Protein AF-H0YKA7-F1 (afdb_monomer_lite)

Radius of gyration: 20.77 Å; chains: 1; bounding box: 28×24×72 Å

pLDDT: mean 71.49, std 17.42, range [42.97, 91.06]

Sequence (76 aa):
MIIPSLEELDSLKYSDLQNLAKSLGLRANLRATKLLKALKGYIKHEARKGNENQFHSCCPGWSAMTRSRLTATSTS

Structure (mmCIF, N/CA/C/O backbone):
data_AF-H0YKA7-F1
#
_entry.id   AF-H0YKA7-F1
#
loop_
_atom_site.group_PDB
_atom_site.id
_atom_site.type_symbol
_atom_site.label_atom_id
_atom_site.label_alt_id
_atom_site.label_comp_id
_atom_site.label_asym_id
_atom_site.label_entity_id
_atom_site.label_seq_id
_atom_site.pdbx_PDB_ins_code
_atom_site.Cartn_x
_atom_site.Cartn_y
_atom_site.Cartn_z
_atom_site.occupancy
_atom_site.B_iso_or_equiv
_atom_site.auth_seq_id
_atom_site.auth_comp_id
_atom_site.auth_asym_id
_atom_site.auth_atom_id
_atom_site.pdbx_PDB_model_num
ATOM 1 N N . MET A 1 1 ? 2.715 13.279 -7.481 1.00 54.38 1 MET A N 1
ATOM 2 C CA . MET A 1 1 ? 2.169 12.998 -6.136 1.00 54.38 1 MET A CA 1
ATOM 3 C C . MET A 1 1 ? 3.302 12.995 -5.143 1.00 54.38 1 MET A C 1
ATOM 5 O O . MET A 1 1 ? 4.374 12.517 -5.487 1.00 54.38 1 MET A O 1
ATOM 9 N N . ILE A 1 2 ? 3.070 13.549 -3.958 1.00 69.12 2 ILE A N 1
ATOM 10 C CA . ILE A 1 2 ? 4.036 13.524 -2.860 1.00 69.12 2 ILE A CA 1
ATOM 11 C C . ILE A 1 2 ? 3.956 12.129 -2.242 1.00 69.12 2 ILE A C 1
ATOM 13 O O . ILE A 1 2 ? 2.860 11.669 -1.926 1.00 69.12 2 ILE A O 1
ATOM 17 N N . ILE A 1 3 ? 5.086 11.433 -2.141 1.00 64.81 3 ILE A N 1
ATOM 18 C CA . ILE A 1 3 ? 5.142 10.139 -1.463 1.00 64.81 3 ILE A CA 1
ATOM 19 C C . ILE A 1 3 ? 5.311 10.415 0.037 1.00 64.81 3 ILE A C 1
ATOM 21 O O . ILE A 1 3 ? 6.329 10.998 0.409 1.00 64.81 3 ILE A O 1
ATOM 25 N N . PRO A 1 4 ? 4.333 10.045 0.884 1.00 77.75 4 PRO A N 1
ATOM 26 C CA . PRO A 1 4 ? 4.418 10.254 2.327 1.00 77.75 4 PRO A CA 1
ATOM 27 C C . PRO A 1 4 ? 5.523 9.402 2.958 1.00 77.75 4 PRO A C 1
ATOM 29 O O . PRO A 1 4 ? 5.911 8.359 2.422 1.00 77.75 4 PRO A O 1
ATOM 32 N N . SER A 1 5 ? 6.031 9.843 4.108 1.00 81.94 5 SER A N 1
ATOM 33 C CA . SER A 1 5 ? 7.094 9.131 4.823 1.00 81.94 5 SER A CA 1
ATOM 34 C C . SER A 1 5 ? 6.580 7.857 5.513 1.00 81.94 5 SER A C 1
ATOM 36 O O . SER A 1 5 ? 5.376 7.622 5.649 1.00 81.94 5 SER A O 1
ATOM 38 N N . LEU A 1 6 ? 7.502 6.998 5.962 1.00 80.50 6 LEU A N 1
ATOM 39 C CA . LEU A 1 6 ? 7.153 5.732 6.618 1.00 80.50 6 LEU A CA 1
ATOM 40 C C . LEU A 1 6 ? 6.311 5.931 7.892 1.00 80.50 6 LEU A C 1
ATOM 42 O O . LEU A 1 6 ? 5.459 5.093 8.196 1.00 80.50 6 LEU A O 1
ATOM 46 N N . GLU A 1 7 ? 6.569 7.020 8.617 1.00 82.81 7 GLU A N 1
ATOM 47 C CA . GLU A 1 7 ? 5.882 7.400 9.856 1.00 82.81 7 GLU A CA 1
ATOM 48 C C . GLU A 1 7 ? 4.486 7.963 9.570 1.00 82.81 7 GLU A C 1
ATOM 50 O O . GLU A 1 7 ? 3.520 7.625 10.257 1.00 82.81 7 GLU A O 1
ATOM 55 N N . GLU A 1 8 ? 4.344 8.736 8.491 1.00 84.44 8 GLU A N 1
ATOM 56 C CA . GLU A 1 8 ? 3.045 9.262 8.064 1.00 84.44 8 GLU A CA 1
ATOM 57 C C . GLU A 1 8 ? 2.093 8.145 7.632 1.00 84.44 8 GLU A C 1
ATOM 59 O O . GLU A 1 8 ? 0.906 8.185 7.950 1.00 84.44 8 GLU A O 1
ATOM 64 N N . LEU A 1 9 ? 2.610 7.093 6.990 1.00 85.56 9 LEU A N 1
ATOM 65 C CA . LEU A 1 9 ? 1.820 5.918 6.609 1.00 85.56 9 LEU A CA 1
ATOM 66 C C . LEU A 1 9 ? 1.091 5.253 7.776 1.00 85.56 9 LEU A C 1
ATOM 68 O O . LEU A 1 9 ? -0.005 4.736 7.574 1.00 85.56 9 LEU A O 1
ATOM 72 N N . ASP A 1 10 ? 1.699 5.215 8.961 1.00 83.69 10 ASP A N 1
ATOM 73 C CA . ASP A 1 10 ? 1.103 4.559 10.131 1.00 83.69 10 ASP A CA 1
ATOM 74 C C . ASP A 1 10 ? -0.027 5.399 10.749 1.00 83.69 10 ASP A C 1
ATOM 76 O O . ASP A 1 10 ? -0.959 4.859 11.340 1.00 83.69 10 ASP A O 1
ATOM 80 N N . SER A 1 11 ? 0.021 6.717 10.539 1.00 87.88 11 SER A N 1
ATOM 81 C CA . SER A 1 11 ? -0.971 7.675 11.041 1.00 87.88 11 SER A CA 1
ATOM 82 C C . SER A 1 11 ? -2.120 7.939 10.058 1.00 87.88 11 SER A C 1
ATOM 84 O O . SER A 1 11 ? -3.164 8.473 10.445 1.00 87.88 11 SER A O 1
ATOM 86 N N . LEU A 1 12 ? -1.954 7.572 8.783 1.00 86.62 12 LEU A N 1
ATOM 87 C CA . LEU A 1 12 ? -2.947 7.788 7.731 1.00 86.62 12 LEU A CA 1
ATOM 88 C C . LEU A 1 12 ? -4.185 6.899 7.901 1.00 86.62 12 LEU A C 1
ATOM 90 O O . LEU A 1 12 ? -4.122 5.732 8.298 1.00 86.62 12 LEU A O 1
ATOM 94 N N . LYS A 1 13 ? -5.351 7.443 7.539 1.00 90.50 13 LYS A N 1
ATOM 95 C CA . LYS A 1 13 ? -6.598 6.675 7.541 1.00 90.50 13 LYS A CA 1
ATOM 96 C C . LYS A 1 13 ? -6.585 5.649 6.412 1.00 90.50 13 LYS A C 1
ATOM 98 O O . LYS A 1 13 ? -5.929 5.803 5.384 1.00 90.50 13 LYS A O 1
ATOM 103 N N . TYR A 1 14 ? -7.397 4.607 6.566 1.00 88.69 14 TYR A N 1
ATOM 104 C CA . TYR A 1 14 ? -7.534 3.564 5.549 1.00 88.69 14 TYR A CA 1
ATOM 105 C C . TYR A 1 14 ? -8.002 4.101 4.183 1.00 88.69 14 TYR A C 1
ATOM 107 O O . TYR A 1 14 ? -7.581 3.592 3.146 1.00 88.69 14 TYR A O 1
ATOM 115 N N . SER A 1 15 ? -8.835 5.144 4.176 1.00 90.88 15 SER A N 1
ATOM 116 C CA . SER A 1 15 ? -9.250 5.869 2.969 1.00 90.88 15 SER A CA 1
ATOM 117 C C . SER A 1 15 ? -8.066 6.496 2.234 1.00 90.88 15 SER A C 1
ATOM 119 O O . SER A 1 15 ? -7.951 6.343 1.018 1.00 90.88 15 SER A O 1
ATOM 121 N N . ASP A 1 16 ? -7.155 7.134 2.967 1.00 90.38 16 ASP A N 1
ATOM 122 C CA . ASP A 1 16 ? -5.963 7.756 2.392 1.00 90.38 16 ASP A CA 1
ATOM 123 C C . ASP A 1 16 ? -4.976 6.706 1.890 1.00 90.38 16 ASP A C 1
ATOM 125 O O . ASP A 1 16 ? -4.487 6.810 0.768 1.00 90.38 16 ASP A O 1
ATOM 129 N N . LEU A 1 17 ? -4.768 5.629 2.655 1.00 89.44 17 LEU A N 1
ATOM 130 C CA . LEU A 1 17 ? -3.957 4.488 2.218 1.00 89.44 17 LEU A CA 1
ATOM 131 C C . LEU A 1 17 ? -4.506 3.874 0.920 1.00 89.44 17 LEU A C 1
ATOM 133 O O . LEU A 1 17 ? -3.738 3.499 0.033 1.00 89.44 17 LEU A O 1
ATOM 137 N N . GLN A 1 18 ? -5.833 3.788 0.779 1.00 90.62 18 GLN A N 1
ATOM 138 C CA . GLN A 1 18 ? -6.476 3.310 -0.444 1.00 90.62 18 GLN A CA 1
ATOM 139 C C . GLN A 1 18 ? -6.261 4.253 -1.626 1.00 90.62 18 GLN A C 1
ATOM 141 O O . GLN A 1 18 ? -5.944 3.786 -2.719 1.00 90.62 18 GLN A O 1
ATOM 146 N N . ASN A 1 19 ? -6.454 5.557 -1.431 1.00 91.06 19 ASN A N 1
ATOM 147 C CA . ASN A 1 19 ? -6.272 6.550 -2.488 1.00 91.06 19 ASN A CA 1
ATOM 148 C C . ASN A 1 19 ? -4.810 6.615 -2.936 1.00 91.06 19 ASN A C 1
ATOM 150 O O . ASN A 1 19 ? -4.537 6.636 -4.137 1.00 91.06 19 ASN A O 1
ATOM 154 N N . LEU A 1 20 ? -3.874 6.539 -1.989 1.00 88.12 20 LEU A N 1
ATOM 155 C CA . LEU A 1 20 ? -2.446 6.471 -2.268 1.00 88.12 20 LEU A CA 1
ATOM 156 C C . LEU A 1 20 ? -2.107 5.217 -3.079 1.00 88.12 20 LEU A C 1
ATOM 158 O O . LEU A 1 20 ? -1.482 5.316 -4.129 1.00 88.12 20 LEU A O 1
ATOM 162 N N . ALA A 1 21 ? -2.584 4.045 -2.656 1.00 87.81 21 ALA A N 1
ATOM 163 C CA . ALA A 1 21 ? -2.346 2.803 -3.384 1.00 87.81 21 ALA A CA 1
ATOM 164 C C . ALA A 1 21 ? -2.925 2.831 -4.806 1.00 87.81 21 ALA A C 1
ATOM 166 O O . ALA A 1 21 ? -2.222 2.455 -5.738 1.00 87.81 21 ALA A O 1
ATOM 167 N N . LYS A 1 22 ? -4.155 3.333 -4.995 1.00 90.00 22 LYS A N 1
ATOM 168 C CA . LYS A 1 22 ? -4.760 3.507 -6.331 1.00 90.00 22 LYS A CA 1
ATOM 169 C C . LYS A 1 22 ? -3.895 4.384 -7.224 1.00 90.00 22 LYS A C 1
ATOM 171 O O . LYS A 1 22 ? -3.692 4.070 -8.391 1.00 90.00 22 LYS A O 1
ATOM 176 N N . SER A 1 23 ? -3.368 5.458 -6.656 1.00 88.62 23 SER A N 1
ATOM 177 C CA . SER A 1 23 ? -2.577 6.425 -7.402 1.00 88.62 23 SER A CA 1
ATOM 178 C C . SER A 1 23 ? -1.168 5.931 -7.728 1.00 88.62 23 SER A C 1
ATOM 180 O O . SER A 1 23 ? -0.616 6.294 -8.759 1.00 88.62 23 SER A O 1
ATOM 182 N N . LEU A 1 24 ? -0.612 5.060 -6.882 1.00 85.75 24 LEU A N 1
ATOM 183 C CA . LEU A 1 24 ? 0.643 4.341 -7.124 1.00 85.75 24 LEU A CA 1
ATOM 184 C C . LEU A 1 24 ? 0.466 3.117 -8.045 1.00 85.75 24 LEU A C 1
ATOM 186 O O . LEU A 1 24 ? 1.428 2.394 -8.289 1.00 85.75 24 LEU A O 1
ATOM 190 N N . GLY A 1 25 ? -0.754 2.831 -8.519 1.00 85.56 25 GLY A N 1
ATOM 191 C CA . GLY A 1 25 ? -1.051 1.632 -9.311 1.00 85.56 25 GLY A CA 1
ATOM 192 C C . GLY A 1 25 ? -0.966 0.321 -8.515 1.00 85.56 25 GLY A C 1
ATOM 193 O O . GLY A 1 25 ? -0.919 -0.763 -9.094 1.00 85.56 25 GLY 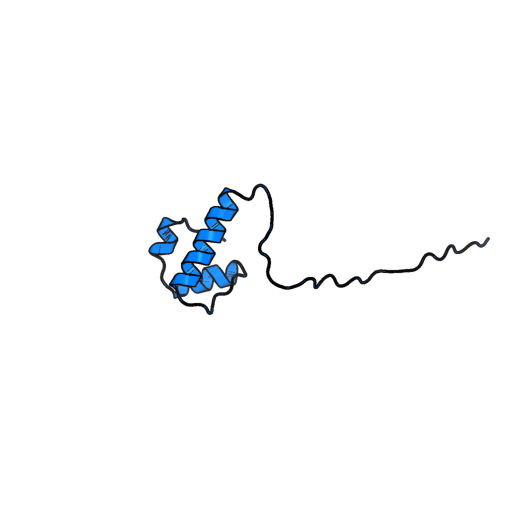A O 1
ATOM 194 N N . LEU A 1 26 ? -0.947 0.400 -7.182 1.00 85.25 26 LEU A N 1
ATOM 195 C CA . LEU A 1 26 ? -0.937 -0.742 -6.276 1.00 85.25 26 LEU A CA 1
ATOM 196 C C . LEU A 1 26 ? -2.366 -1.207 -5.961 1.00 85.25 26 LEU A C 1
ATOM 198 O O . LEU A 1 26 ? -3.346 -0.461 -6.005 1.00 85.25 26 LEU A O 1
ATOM 202 N N . ARG A 1 27 ? -2.499 -2.479 -5.576 1.00 83.50 27 ARG A N 1
ATOM 203 C CA . ARG A 1 27 ? -3.797 -3.075 -5.243 1.00 83.50 27 ARG A CA 1
ATOM 204 C C . ARG A 1 27 ? -4.357 -2.497 -3.936 1.00 83.50 27 ARG A C 1
ATOM 206 O O . ARG A 1 27 ? -3.881 -2.834 -2.857 1.00 83.50 27 ARG A O 1
ATOM 213 N N . ALA A 1 28 ? -5.416 -1.694 -4.039 1.00 88.12 28 ALA A N 1
ATOM 214 C CA . ALA A 1 28 ? -6.021 -0.990 -2.903 1.00 88.12 28 ALA A CA 1
ATOM 215 C C . ALA A 1 28 ? -7.164 -1.751 -2.191 1.00 88.12 28 ALA A C 1
ATOM 217 O O . ALA A 1 28 ? -7.535 -1.405 -1.078 1.00 88.12 28 ALA A O 1
ATOM 218 N N . ASN A 1 29 ? -7.706 -2.817 -2.791 1.00 87.12 29 ASN A N 1
ATOM 219 C CA . ASN A 1 29 ? -8.830 -3.604 -2.244 1.00 87.12 29 ASN A CA 1
ATOM 220 C C . ASN A 1 29 ? -8.402 -4.674 -1.208 1.00 87.12 29 ASN A C 1
ATOM 222 O O . ASN A 1 29 ? -9.004 -5.740 -1.093 1.00 87.12 29 ASN A O 1
ATOM 226 N N . LEU A 1 30 ? -7.303 -4.435 -0.491 1.00 88.50 30 LEU A N 1
ATOM 227 C CA . LEU A 1 30 ? -6.713 -5.368 0.471 1.00 88.50 30 LEU A CA 1
ATOM 228 C C . LEU A 1 30 ? -6.890 -4.842 1.898 1.00 88.50 30 LEU A C 1
ATOM 230 O O . LEU A 1 30 ? -7.012 -3.642 2.110 1.00 88.50 30 LEU A O 1
ATOM 234 N N . ARG A 1 31 ? -6.820 -5.727 2.903 1.00 89.31 31 ARG A N 1
ATOM 235 C CA . ARG A 1 31 ? -6.834 -5.303 4.315 1.00 89.31 31 ARG A CA 1
ATOM 236 C C . ARG A 1 31 ? -5.721 -4.292 4.618 1.00 89.31 31 ARG A C 1
ATOM 238 O O . ARG A 1 31 ? -4.612 -4.427 4.100 1.00 89.31 31 ARG A O 1
ATOM 245 N N . ALA A 1 32 ? -5.999 -3.372 5.545 1.00 88.94 32 ALA A N 1
ATOM 246 C CA . ALA A 1 32 ? -5.095 -2.294 5.957 1.00 88.94 32 ALA A CA 1
ATOM 247 C C . ALA A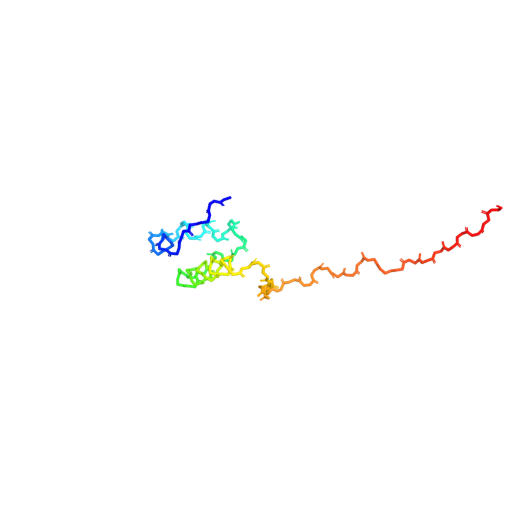 1 32 ? -3.663 -2.767 6.257 1.00 88.94 32 ALA A C 1
ATOM 249 O O . ALA A 1 32 ? -2.711 -2.159 5.789 1.00 88.94 32 ALA A O 1
ATOM 250 N N . THR A 1 33 ? -3.490 -3.900 6.942 1.00 88.00 33 THR A N 1
ATOM 251 C CA . THR A 1 33 ? -2.163 -4.452 7.274 1.00 88.00 33 THR A CA 1
ATOM 252 C C . THR A 1 33 ? -1.348 -4.855 6.044 1.00 88.00 33 THR A C 1
ATOM 254 O O . THR A 1 33 ? -0.143 -4.610 5.977 1.00 88.00 33 THR A O 1
ATOM 257 N N . LYS A 1 34 ? -1.999 -5.450 5.037 1.00 89.31 34 LYS A N 1
ATOM 258 C CA . LYS A 1 34 ? -1.358 -5.801 3.762 1.00 89.31 34 LYS A CA 1
ATOM 259 C C . LYS A 1 34 ? -1.074 -4.554 2.928 1.00 89.31 34 LYS A C 1
ATOM 261 O O . LYS A 1 34 ? -0.018 -4.484 2.305 1.00 89.31 34 LYS A O 1
ATOM 266 N N . LEU A 1 35 ? -1.985 -3.583 2.956 1.00 89.50 35 LEU A N 1
ATOM 267 C CA . LEU A 1 35 ? -1.840 -2.304 2.266 1.00 89.50 35 LEU A CA 1
ATOM 268 C C . LEU A 1 35 ? -0.650 -1.505 2.816 1.00 89.50 35 LEU A C 1
ATOM 270 O O . LEU A 1 35 ? 0.224 -1.107 2.053 1.00 89.50 35 LEU A O 1
ATOM 274 N N . LEU A 1 36 ? -0.547 -1.391 4.143 1.00 89.38 36 LEU A N 1
ATOM 275 C CA . LEU A 1 36 ? 0.597 -0.809 4.847 1.00 89.38 36 LEU A CA 1
ATOM 276 C C . LEU A 1 36 ? 1.902 -1.507 4.470 1.00 89.38 36 LEU A C 1
ATOM 278 O O . LEU A 1 36 ? 2.866 -0.840 4.116 1.00 89.38 36 LEU A O 1
ATOM 282 N N . LYS A 1 37 ? 1.947 -2.845 4.479 1.00 88.44 37 LYS A N 1
ATOM 283 C CA . LYS A 1 37 ? 3.163 -3.586 4.106 1.00 88.44 37 LYS A CA 1
ATOM 284 C C . LYS A 1 37 ? 3.590 -3.318 2.658 1.00 88.44 37 LYS A C 1
ATOM 286 O O . LYS A 1 37 ? 4.784 -3.176 2.406 1.00 88.44 37 LYS A O 1
ATOM 291 N N . ALA A 1 38 ? 2.637 -3.234 1.728 1.00 87.75 38 ALA A N 1
ATOM 292 C CA . ALA A 1 38 ? 2.913 -2.923 0.327 1.00 87.75 38 ALA A CA 1
ATOM 293 C C . ALA A 1 38 ? 3.442 -1.491 0.154 1.00 87.75 38 ALA A C 1
ATOM 295 O O . ALA A 1 38 ? 4.463 -1.300 -0.499 1.00 87.75 38 ALA A O 1
ATOM 296 N N . LEU A 1 39 ? 2.801 -0.506 0.792 1.00 88.75 39 LEU A N 1
ATOM 297 C CA . LEU A 1 39 ? 3.202 0.902 0.720 1.00 88.75 39 LEU A CA 1
ATOM 298 C C . LEU A 1 39 ? 4.558 1.154 1.407 1.00 88.75 39 LEU A C 1
ATOM 300 O O . LEU A 1 39 ? 5.440 1.773 0.817 1.00 88.75 39 LEU A O 1
ATOM 304 N N . LYS A 1 40 ? 4.783 0.594 2.605 1.00 88.19 40 LYS A N 1
ATOM 305 C CA . LYS A 1 40 ? 6.083 0.638 3.304 1.00 88.19 40 LYS A CA 1
ATOM 306 C C . LYS A 1 40 ? 7.183 -0.036 2.476 1.00 88.19 40 LYS A C 1
ATOM 308 O O . LYS A 1 40 ? 8.304 0.462 2.405 1.00 88.19 40 LYS A O 1
ATOM 313 N N . GLY A 1 41 ? 6.855 -1.159 1.833 1.00 85.81 41 GLY A N 1
ATOM 314 C CA . GLY A 1 41 ? 7.741 -1.850 0.901 1.00 85.81 41 GLY A CA 1
ATOM 315 C C . GLY A 1 41 ? 8.094 -0.990 -0.308 1.00 85.81 41 GLY A C 1
ATOM 316 O O . GLY A 1 41 ? 9.267 -0.921 -0.653 1.00 85.81 41 GLY A O 1
ATOM 317 N N . TYR A 1 42 ? 7.115 -0.297 -0.896 1.00 84.12 42 TYR A N 1
ATOM 318 C CA . TYR A 1 42 ? 7.320 0.626 -2.012 1.00 84.12 42 TYR A CA 1
ATOM 319 C C . TYR A 1 42 ? 8.275 1.756 -1.622 1.00 84.12 42 TYR A C 1
ATOM 321 O O . TYR A 1 42 ? 9.306 1.900 -2.255 1.00 84.12 42 TYR A O 1
ATOM 329 N N . ILE A 1 43 ? 8.020 2.473 -0.524 1.00 81.44 43 ILE A N 1
ATOM 330 C CA . ILE A 1 43 ? 8.872 3.590 -0.069 1.00 81.44 43 ILE A CA 1
ATOM 331 C C . ILE A 1 43 ? 10.299 3.121 0.250 1.00 81.44 43 ILE A C 1
ATOM 333 O O . ILE A 1 43 ? 11.276 3.750 -0.155 1.00 81.44 43 ILE A O 1
ATOM 337 N N . LYS A 1 44 ? 10.438 1.981 0.939 1.00 80.75 44 LYS A N 1
ATOM 338 C CA . LYS A 1 44 ? 11.750 1.378 1.222 1.00 80.75 44 LYS A CA 1
ATOM 339 C C . LYS A 1 44 ? 12.462 0.950 -0.062 1.00 80.75 44 LYS A C 1
ATOM 341 O O . LYS A 1 44 ? 13.689 0.996 -0.126 1.00 80.75 44 LYS A O 1
ATOM 346 N N . HIS A 1 45 ? 11.700 0.509 -1.060 1.00 68.25 45 HIS A N 1
ATOM 347 C CA . HIS A 1 45 ? 12.233 0.172 -2.363 1.00 68.25 45 HIS A CA 1
ATOM 348 C C . HIS A 1 45 ? 12.660 1.434 -3.102 1.00 68.25 45 HIS A C 1
ATOM 350 O O . HIS A 1 45 ? 13.799 1.437 -3.528 1.00 68.25 45 HIS A O 1
ATOM 356 N N . GLU A 1 46 ? 11.850 2.494 -3.186 1.00 65.94 46 GLU A N 1
ATOM 357 C CA . GLU A 1 46 ? 12.197 3.782 -3.819 1.00 65.94 46 GLU A CA 1
ATOM 358 C C . GLU A 1 46 ? 13.497 4.361 -3.252 1.00 65.94 46 GLU A C 1
ATOM 360 O O . GLU A 1 46 ? 14.377 4.752 -4.011 1.00 65.94 46 GLU A O 1
ATOM 365 N N . ALA A 1 47 ? 13.688 4.301 -1.928 1.00 62.66 47 ALA A N 1
ATOM 366 C CA . ALA A 1 47 ? 14.928 4.729 -1.271 1.00 62.66 47 ALA A CA 1
ATOM 367 C C . ALA A 1 47 ? 16.169 3.904 -1.681 1.00 62.66 47 ALA A C 1
ATOM 369 O O . ALA A 1 47 ? 17.302 4.336 -1.484 1.00 62.66 47 ALA A O 1
ATOM 370 N N . ARG A 1 48 ? 15.967 2.706 -2.243 1.00 54.69 48 ARG A N 1
ATOM 371 C CA . ARG A 1 48 ? 17.014 1.783 -2.707 1.00 54.69 48 ARG A CA 1
ATOM 372 C C . ARG A 1 48 ? 17.024 1.610 -4.236 1.00 54.69 48 ARG A C 1
ATOM 374 O O . ARG A 1 48 ? 17.968 1.032 -4.768 1.00 54.69 48 ARG A O 1
ATOM 381 N N . LYS A 1 49 ? 16.020 2.122 -4.960 1.00 49.81 49 LYS A N 1
ATOM 382 C CA . LYS A 1 49 ? 15.750 1.858 -6.386 1.00 49.81 49 LYS A CA 1
ATOM 383 C C . LYS A 1 49 ? 16.391 2.871 -7.329 1.00 49.81 49 LYS A C 1
ATOM 385 O O . LYS A 1 49 ? 15.795 3.286 -8.314 1.00 49.81 49 LYS A O 1
ATOM 390 N N . GLY A 1 50 ? 17.664 3.161 -7.084 1.00 48.53 50 GLY A N 1
ATOM 391 C CA . GLY A 1 50 ? 18.568 3.462 -8.191 1.00 48.53 50 GLY A CA 1
ATOM 392 C C . GLY A 1 50 ? 18.799 2.248 -9.103 1.00 48.53 50 GLY A C 1
ATOM 393 O O . GLY A 1 50 ? 19.300 2.427 -10.201 1.00 48.53 50 GLY A O 1
ATOM 394 N N . ASN A 1 51 ? 18.429 1.026 -8.690 1.00 48.41 51 ASN A N 1
ATOM 395 C CA . ASN A 1 51 ? 18.582 -0.192 -9.484 1.00 48.41 51 ASN A CA 1
ATOM 396 C C . ASN A 1 51 ? 17.450 -1.201 -9.192 1.00 48.41 51 ASN A C 1
ATOM 398 O O . ASN A 1 51 ? 16.886 -1.223 -8.100 1.00 48.41 51 ASN A O 1
ATOM 402 N N . GLU A 1 52 ? 17.164 -2.069 -10.164 1.00 47.69 52 GLU A N 1
ATOM 403 C CA . GLU A 1 52 ? 16.418 -3.339 -10.061 1.00 47.69 52 GLU A CA 1
ATOM 404 C C . GLU A 1 52 ? 14.898 -3.296 -9.755 1.00 47.69 52 GLU A C 1
ATOM 406 O O . GLU A 1 52 ? 14.381 -3.621 -8.686 1.00 47.69 52 GLU A O 1
ATOM 411 N N . ASN A 1 53 ? 14.141 -2.966 -10.808 1.00 49.53 53 ASN A N 1
ATOM 412 C CA . ASN A 1 53 ? 12.734 -3.318 -11.010 1.00 49.53 53 ASN A CA 1
ATOM 413 C C . ASN A 1 53 ? 12.488 -4.835 -10.957 1.00 49.53 53 ASN A C 1
ATOM 415 O O . ASN A 1 53 ? 12.591 -5.507 -11.975 1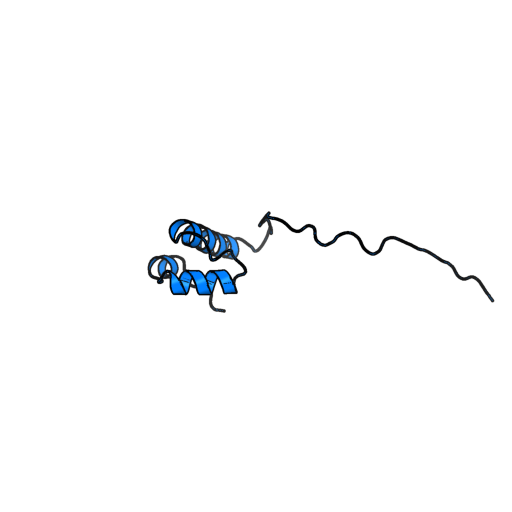.00 49.53 53 ASN A O 1
ATOM 419 N N . GLN A 1 54 ? 12.046 -5.361 -9.814 1.00 47.81 54 GLN A N 1
ATOM 420 C CA . GLN A 1 54 ? 11.317 -6.635 -9.768 1.00 47.81 54 GLN A CA 1
ATOM 421 C C . GLN A 1 54 ? 10.103 -6.549 -8.839 1.00 47.81 54 GLN A C 1
ATOM 423 O O . GLN A 1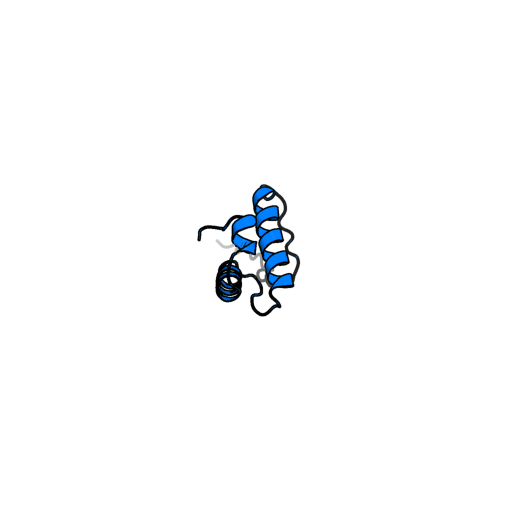 54 ? 10.065 -7.125 -7.756 1.00 47.81 54 GLN A O 1
ATOM 428 N N . PHE A 1 55 ? 9.064 -5.840 -9.290 1.00 42.97 55 PHE A N 1
ATOM 429 C CA . PHE A 1 55 ? 7.702 -6.152 -8.858 1.00 42.97 55 PHE A CA 1
ATOM 430 C C . PHE A 1 55 ? 7.136 -7.172 -9.850 1.00 42.97 55 PHE A C 1
ATOM 432 O O . PHE A 1 55 ? 6.443 -6.841 -10.807 1.00 42.97 55 PHE A O 1
ATOM 439 N N . HIS A 1 56 ? 7.512 -8.435 -9.661 1.00 53.66 56 HIS A N 1
ATOM 440 C CA . HIS A 1 56 ? 6.886 -9.550 -10.354 1.00 53.66 56 HIS A CA 1
ATOM 441 C C . HIS A 1 56 ? 5.439 -9.671 -9.851 1.00 53.66 56 HIS A C 1
ATOM 443 O O . HIS A 1 56 ? 5.185 -10.187 -8.766 1.00 53.66 56 HIS A O 1
ATOM 449 N N . SER A 1 57 ? 4.475 -9.190 -10.634 1.00 49.25 57 SER A N 1
ATOM 450 C CA . SER A 1 57 ? 3.294 -9.998 -10.951 1.00 49.25 57 SER A CA 1
ATOM 451 C C . SER A 1 57 ? 2.543 -9.462 -12.172 1.00 49.25 57 SER A C 1
ATOM 453 O O . SER A 1 57 ? 1.896 -8.424 -12.139 1.00 49.25 57 SER A O 1
ATOM 455 N N . CYS A 1 58 ? 2.612 -10.294 -13.213 1.00 48.19 58 CYS A N 1
ATOM 456 C CA . CYS A 1 58 ? 1.570 -10.565 -14.195 1.00 48.19 58 CYS A CA 1
ATOM 457 C C . CYS A 1 58 ? 1.178 -9.434 -15.156 1.00 48.19 58 CYS A C 1
ATOM 459 O O . CYS A 1 58 ? 0.099 -8.865 -15.042 1.00 48.19 58 CYS A O 1
ATOM 461 N N . CYS A 1 59 ? 2.041 -9.206 -16.151 1.00 43.81 59 CYS A N 1
ATOM 462 C CA . CYS A 1 59 ? 1.678 -9.147 -17.574 1.00 43.81 59 CYS A CA 1
ATOM 463 C C . CYS A 1 59 ? 2.970 -9.204 -18.424 1.00 43.81 59 CYS A C 1
ATOM 465 O O . CYS A 1 59 ? 3.598 -8.160 -18.597 1.00 43.81 59 CYS A O 1
ATOM 467 N N . PRO A 1 60 ? 3.374 -10.330 -19.051 1.00 47.59 60 PRO A N 1
ATOM 468 C CA . PRO A 1 60 ? 4.161 -10.252 -20.276 1.00 47.59 60 PRO A CA 1
ATOM 469 C C . PRO A 1 60 ? 3.175 -9.953 -21.420 1.00 47.59 60 PRO A C 1
ATOM 471 O O . PRO A 1 60 ? 2.920 -10.774 -22.294 1.00 47.59 60 PRO A O 1
ATOM 474 N N . GLY A 1 61 ? 2.535 -8.783 -21.347 1.00 44.97 61 GLY A N 1
ATOM 475 C CA . GLY A 1 61 ? 1.607 -8.276 -22.359 1.00 44.97 61 GLY A CA 1
ATOM 476 C C . GLY A 1 61 ? 2.317 -7.640 -23.554 1.00 44.97 61 GLY A C 1
ATOM 477 O O . GLY A 1 61 ? 1.658 -7.256 -24.509 1.00 44.97 61 GLY A O 1
ATOM 478 N N . TRP A 1 62 ? 3.654 -7.581 -23.552 1.00 45.53 62 TRP A N 1
ATOM 479 C CA . TRP A 1 62 ? 4.429 -7.490 -24.789 1.00 45.53 62 TRP A CA 1
ATOM 480 C C . TRP A 1 62 ? 4.501 -8.897 -25.394 1.00 45.53 62 TRP A C 1
ATOM 482 O O . TRP A 1 62 ? 5.547 -9.542 -25.435 1.00 45.53 62 TRP A O 1
ATOM 492 N N . SER A 1 63 ? 3.361 -9.435 -25.820 1.00 49.84 63 SER A N 1
ATOM 493 C CA . SER A 1 63 ? 3.406 -10.493 -26.822 1.00 49.84 63 SER A CA 1
ATOM 494 C C . SER A 1 63 ? 3.801 -9.828 -28.127 1.00 49.84 63 SER A C 1
ATOM 496 O O . SER A 1 63 ? 2.990 -9.191 -28.786 1.00 49.84 63 SER A O 1
ATOM 498 N N . ALA A 1 64 ? 5.095 -9.922 -28.422 1.00 57.19 64 ALA A N 1
ATOM 499 C CA . ALA A 1 64 ? 5.621 -10.210 -29.747 1.00 57.19 64 ALA A CA 1
ATOM 500 C C . ALA A 1 64 ? 4.670 -9.891 -30.919 1.00 57.19 64 ALA A C 1
ATOM 502 O O . ALA A 1 64 ? 4.088 -10.786 -31.524 1.00 57.19 64 ALA A O 1
ATOM 503 N N . MET A 1 65 ? 4.570 -8.618 -31.285 1.00 59.78 65 MET A N 1
ATOM 504 C CA . MET A 1 65 ? 4.1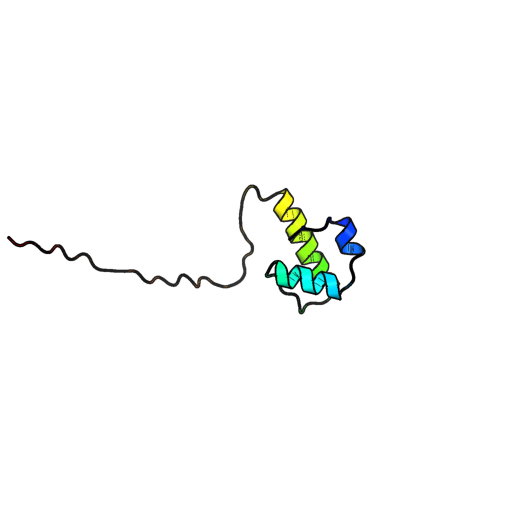00 -8.208 -32.604 1.00 59.78 65 MET A CA 1
ATOM 505 C C . MET A 1 65 ? 5.041 -7.098 -33.055 1.00 59.78 65 MET A C 1
ATOM 507 O O . MET A 1 65 ? 4.780 -5.928 -32.849 1.00 59.78 65 MET A O 1
ATOM 511 N N . THR A 1 66 ? 6.269 -7.438 -33.435 1.00 59.59 66 THR A N 1
ATOM 512 C CA . THR A 1 66 ? 6.594 -7.515 -34.857 1.00 59.59 66 THR A CA 1
ATOM 513 C C . THR A 1 66 ? 7.671 -8.571 -35.112 1.00 59.59 66 THR A C 1
ATOM 515 O O . THR A 1 66 ? 8.867 -8.352 -34.932 1.00 59.59 66 THR A O 1
ATOM 518 N N . ARG A 1 67 ? 7.250 -9.748 -35.580 1.00 57.56 67 ARG A N 1
ATOM 519 C CA . ARG A 1 67 ? 8.138 -10.675 -36.286 1.00 57.56 67 ARG A CA 1
ATOM 520 C C . ARG A 1 67 ? 7.758 -10.662 -37.762 1.00 57.56 67 ARG A C 1
ATOM 522 O O . ARG A 1 67 ? 6.625 -10.987 -38.098 1.00 57.56 67 ARG A O 1
ATOM 529 N N . SER A 1 68 ? 8.764 -10.413 -38.599 1.00 50.84 68 SER A N 1
ATOM 530 C CA . SER A 1 68 ? 8.781 -10.575 -40.062 1.00 50.84 68 SER A CA 1
ATOM 531 C C . SER A 1 68 ? 8.145 -9.416 -40.843 1.00 50.84 68 SER A C 1
ATOM 533 O O . SER A 1 68 ? 7.091 -8.921 -40.484 1.00 50.84 68 SER A O 1
ATOM 535 N N . ARG A 1 69 ? 8.720 -8.952 -41.952 1.00 56.75 69 ARG A N 1
ATOM 536 C CA . ARG A 1 69 ? 9.470 -9.716 -42.952 1.00 56.75 69 ARG A CA 1
ATOM 537 C C . ARG A 1 69 ? 10.370 -8.768 -43.751 1.00 56.75 69 ARG A C 1
ATOM 539 O O . ARG A 1 69 ? 9.900 -7.757 -44.254 1.00 56.75 69 ARG A O 1
ATOM 546 N N . LEU A 1 70 ? 11.643 -9.135 -43.881 1.00 57.44 70 LEU A N 1
ATOM 547 C CA . LEU A 1 70 ? 12.536 -8.622 -44.917 1.00 57.44 70 LEU A CA 1
ATOM 548 C C . LEU A 1 70 ? 11.865 -8.807 -46.285 1.00 57.44 70 LEU A C 1
ATOM 550 O O . LEU A 1 70 ? 11.597 -9.941 -46.677 1.00 57.44 70 LEU A O 1
ATOM 554 N N . THR A 1 71 ? 11.641 -7.729 -47.025 1.00 59.16 71 THR A N 1
ATOM 555 C CA . THR A 1 71 ? 11.534 -7.796 -48.484 1.00 59.16 71 THR A CA 1
ATOM 556 C C . THR A 1 71 ? 12.430 -6.713 -49.051 1.00 59.16 71 THR A C 1
ATOM 558 O O . THR A 1 71 ? 12.099 -5.530 -49.018 1.00 59.16 71 THR A O 1
ATOM 561 N N . ALA A 1 72 ? 13.602 -7.134 -49.520 1.00 51.22 72 ALA A N 1
ATOM 562 C CA . ALA A 1 72 ? 14.378 -6.361 -50.466 1.00 51.22 72 ALA A CA 1
ATOM 563 C C . ALA A 1 72 ? 13.534 -6.215 -51.739 1.00 51.22 72 ALA A C 1
ATOM 565 O O . ALA A 1 72 ? 13.234 -7.216 -52.388 1.00 51.22 72 ALA A O 1
ATOM 566 N N . THR A 1 73 ? 13.138 -4.992 -52.084 1.00 53.72 73 THR A N 1
ATOM 567 C CA . THR A 1 73 ? 12.626 -4.694 -53.423 1.00 53.72 73 THR A CA 1
ATOM 568 C C . THR A 1 73 ? 13.789 -4.147 -54.228 1.00 53.72 73 THR A C 1
ATOM 570 O O . THR A 1 73 ? 14.189 -2.996 -54.084 1.00 53.72 73 THR A O 1
ATOM 573 N N . SER A 1 74 ? 14.370 -5.036 -55.024 1.00 47.19 74 SER A N 1
ATOM 574 C CA . SER A 1 74 ? 15.270 -4.708 -56.118 1.00 47.19 74 SER A CA 1
ATOM 575 C C . SER A 1 74 ? 14.416 -4.386 -57.348 1.00 47.19 74 SER A C 1
ATOM 577 O O . SER A 1 74 ? 13.635 -5.238 -57.763 1.00 47.19 74 SER A O 1
ATOM 579 N N . THR A 1 75 ? 14.510 -3.153 -57.854 1.00 56.00 75 THR A N 1
ATOM 580 C CA . THR A 1 75 ? 14.257 -2.667 -59.235 1.00 56.00 75 THR A CA 1
ATOM 581 C C . THR A 1 75 ? 14.240 -1.126 -59.134 1.00 56.00 75 THR A C 1
ATOM 583 O O . THR A 1 75 ? 13.627 -0.596 -58.212 1.00 56.00 75 THR A O 1
ATOM 586 N N . SER A 1 76 ? 14.959 -0.330 -59.923 1.00 48.72 76 SER A N 1
ATOM 587 C CA . SER A 1 76 ? 15.516 -0.508 -6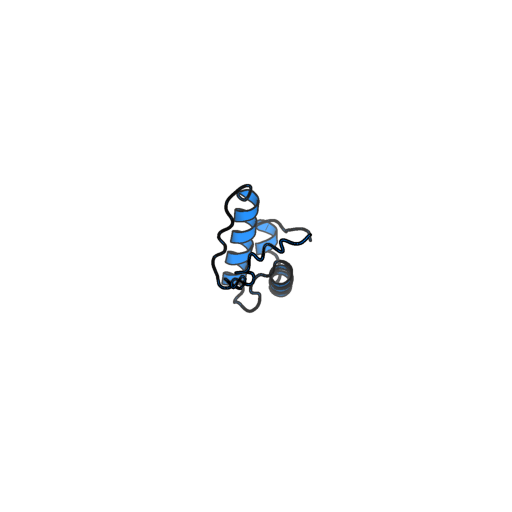1.262 1.00 48.72 76 SER A CA 1
ATOM 588 C C . SER A 1 76 ? 16.820 0.273 -61.439 1.00 48.72 76 SER A C 1
ATOM 590 O O . SER A 1 76 ? 17.133 1.106 -60.560 1.00 48.72 76 SER A O 1
#

Foldseek 3Di:
DDQDDLVVLVVDDLVVLLVVCVVVVHDSPDDSVVSSVVSSVVVVCVVVPVDDDDPDDDDPVPPDPPDDDDDDDDDD

InterPro domains:
  IPR026756 Nucleolar and spindle-associated protein 1 [PTHR15874] (3-54)

Organism: Homo sapiens (NCBI:txid9606)

Secondary structure (DSSP, 8-state):
-----HHHHHHS-HHHHHHHHHHTT---SS-HHHHHHHHHHHHHHHTTTTS------S------------------